Protein AF-A0A955JYK3-F1 (afdb_monomer)

Nearest PDB structures (foldseek):
  8ru3-assembly1_A  TM=6.874E-01  e=6.715E+00  Homo sapiens

Radius of gyration: 12.23 Å; Cα contacts (8 Å, |Δi|>4): 59; chains: 1; bounding box: 30×23×30 Å

Structure (mmCIF, N/CA/C/O backbone):
data_AF-A0A955JYK3-F1
#
_entry.id   AF-A0A955JYK3-F1
#
loop_
_atom_site.group_PDB
_atom_site.id
_atom_site.type_symbol
_atom_site.label_atom_id
_atom_site.label_alt_id
_atom_site.label_comp_id
_atom_site.label_asym_id
_atom_site.label_entity_id
_atom_site.label_seq_id
_atom_site.pdbx_PDB_ins_code
_atom_site.Cartn_x
_atom_site.Cartn_y
_atom_site.Cartn_z
_atom_site.occupancy
_atom_site.B_iso_or_equiv
_atom_site.auth_seq_id
_atom_site.auth_comp_id
_atom_site.auth_asym_id
_atom_site.auth_atom_id
_atom_site.pdbx_PDB_model_num
ATOM 1 N N . TRP A 1 1 ? -8.244 -1.636 -0.502 1.00 92.50 1 TRP A N 1
ATOM 2 C CA . TRP A 1 1 ? -9.303 -1.195 0.416 1.00 92.50 1 TRP A CA 1
ATOM 3 C C . TRP A 1 1 ? -9.214 0.305 0.607 1.00 92.50 1 TRP A C 1
ATOM 5 O O . TRP A 1 1 ? -8.095 0.812 0.521 1.00 92.50 1 TRP A O 1
ATOM 15 N N . THR A 1 2 ? -10.344 0.982 0.819 1.00 94.44 2 THR A N 1
ATOM 16 C CA . THR A 1 2 ? -10.419 2.321 1.427 1.00 94.44 2 THR A CA 1
ATOM 17 C C . THR A 1 2 ? -10.183 2.230 2.939 1.00 94.44 2 THR A C 1
ATOM 19 O O . THR A 1 2 ? -10.025 1.132 3.485 1.00 94.44 2 THR A O 1
ATOM 22 N N . GLU A 1 3 ? -10.133 3.373 3.624 1.00 96.19 3 GLU A N 1
ATOM 23 C CA . GLU A 1 3 ? -10.006 3.397 5.082 1.00 96.19 3 GLU A CA 1
ATOM 24 C C . GLU A 1 3 ? -11.237 2.789 5.764 1.00 96.19 3 GLU A C 1
ATOM 26 O O . GLU A 1 3 ? -11.100 1.970 6.671 1.00 96.19 3 GLU A O 1
ATOM 31 N N . GLU A 1 4 ? -12.434 3.097 5.271 1.00 97.38 4 GLU A N 1
ATOM 32 C CA . GLU A 1 4 ? -13.699 2.571 5.787 1.00 97.38 4 GLU A CA 1
ATOM 33 C C . GLU A 1 4 ? -13.767 1.048 5.635 1.00 97.38 4 GLU A C 1
ATOM 35 O O . GLU A 1 4 ? -14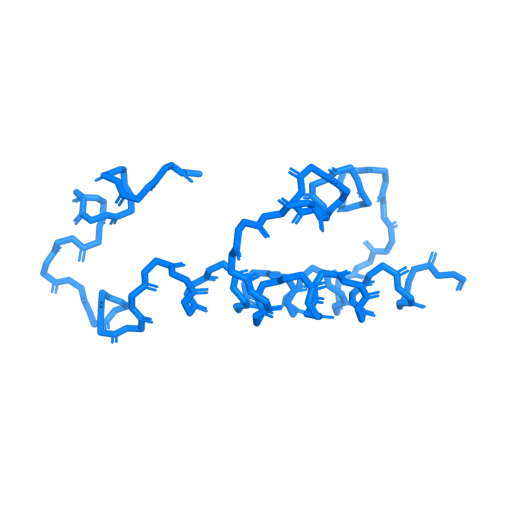.121 0.336 6.577 1.00 97.38 4 GLU A O 1
ATOM 40 N N . GLU A 1 5 ? -13.361 0.528 4.473 1.00 97.44 5 GLU A N 1
ATOM 41 C CA . GLU A 1 5 ? -13.283 -0.913 4.231 1.00 97.44 5 GLU A CA 1
ATOM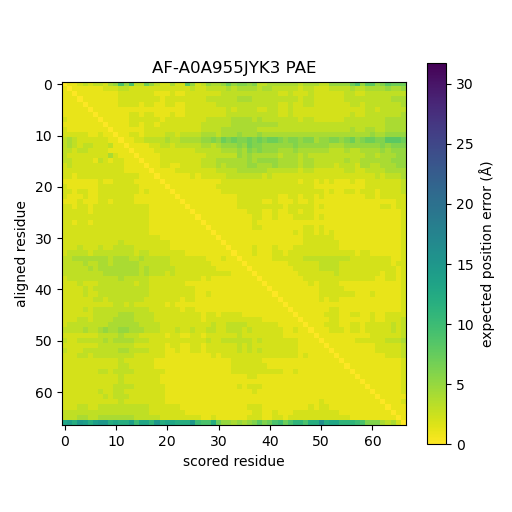 42 C C . GLU A 1 5 ? -12.267 -1.589 5.155 1.00 97.44 5 GLU A C 1
ATOM 44 O O . GLU A 1 5 ? -12.540 -2.669 5.676 1.00 97.44 5 GLU A O 1
ATOM 49 N N . PHE A 1 6 ? -11.104 -0.967 5.382 1.00 97.62 6 PHE A N 1
ATOM 50 C CA . PHE A 1 6 ? -10.117 -1.474 6.333 1.00 97.62 6 PHE A CA 1
ATOM 51 C C . PHE A 1 6 ? -10.691 -1.516 7.752 1.00 97.62 6 PHE A C 1
ATOM 53 O O . PHE A 1 6 ? -10.590 -2.549 8.413 1.00 97.62 6 PHE A O 1
ATOM 60 N N . LEU A 1 7 ? -11.331 -0.439 8.218 1.00 97.25 7 LEU A N 1
ATOM 61 C CA . LEU A 1 7 ? -11.917 -0.366 9.559 1.00 97.25 7 LEU A CA 1
ATOM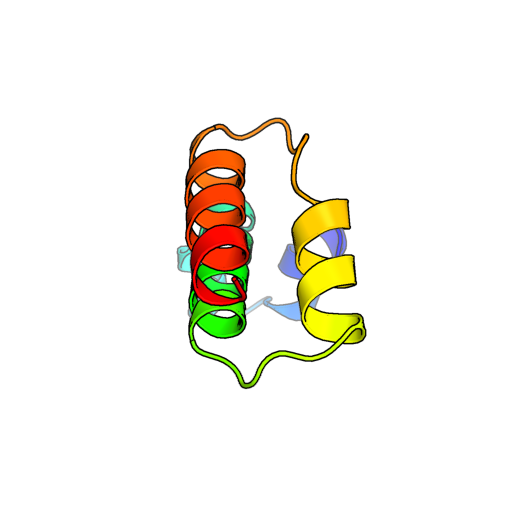 62 C C . LEU A 1 7 ? -13.014 -1.413 9.766 1.00 97.25 7 LEU A C 1
ATOM 64 O O . LEU A 1 7 ? -13.010 -2.089 10.794 1.00 97.25 7 LEU A O 1
ATOM 68 N N . SER A 1 8 ? -13.906 -1.575 8.786 1.00 97.75 8 SER A N 1
ATOM 69 C CA . SER A 1 8 ? -14.977 -2.574 8.826 1.00 97.75 8 SER A CA 1
ATOM 70 C C . SER A 1 8 ? -14.421 -4.001 8.805 1.00 97.75 8 SER A C 1
ATOM 72 O O . SER A 1 8 ? -14.785 -4.825 9.639 1.00 97.75 8 SER A O 1
ATOM 74 N N . ARG A 1 9 ? -13.480 -4.302 7.901 1.00 97.00 9 ARG A N 1
ATOM 75 C CA . ARG A 1 9 ? -12.925 -5.659 7.748 1.00 97.00 9 ARG A CA 1
ATOM 76 C C . ARG A 1 9 ? -11.991 -6.076 8.881 1.00 97.00 9 ARG A C 1
ATOM 78 O O . ARG A 1 9 ? -11.727 -7.264 9.031 1.00 97.00 9 ARG A O 1
ATOM 85 N N . THR A 1 10 ? -11.456 -5.124 9.643 1.00 96.69 10 THR A N 1
ATOM 86 C CA . THR A 1 10 ? -10.498 -5.385 10.731 1.00 96.69 10 THR A CA 1
ATOM 87 C C . THR A 1 10 ? -11.082 -5.139 12.119 1.00 96.69 10 THR A C 1
ATOM 89 O O . THR A 1 10 ? -10.349 -5.113 13.111 1.00 96.69 10 THR A O 1
ATOM 92 N N . GLU A 1 11 ? -12.400 -4.982 12.221 1.00 96.25 11 GLU A N 1
ATOM 93 C CA . GLU A 1 11 ? -13.088 -4.855 13.498 1.00 96.25 11 GLU A CA 1
ATOM 94 C C . GLU A 1 11 ? -12.815 -6.056 14.419 1.00 96.25 11 GLU A C 1
ATOM 96 O O . GLU A 1 11 ? -12.783 -7.205 13.988 1.00 96.25 11 GLU A O 1
ATOM 101 N N . GLY A 1 12 ? -12.518 -5.776 15.692 1.00 95.31 12 GLY A N 1
ATOM 102 C CA . GLY A 1 12 ? -12.125 -6.794 16.674 1.00 95.31 12 GLY A CA 1
ATOM 103 C C . GLY A 1 12 ? -10.730 -7.405 16.471 1.00 95.31 12 GLY A C 1
ATOM 104 O O . GLY A 1 12 ? -10.267 -8.146 17.336 1.00 95.31 12 GLY A O 1
ATOM 105 N N . SER A 1 13 ? -10.022 -7.085 15.381 1.00 96.19 13 SER A N 1
ATOM 106 C CA . SER A 1 13 ? -8.685 -7.617 15.102 1.00 96.19 13 SER A CA 1
ATOM 107 C C . SER A 1 13 ? -7.566 -6.720 15.632 1.00 96.19 13 SER A C 1
ATOM 109 O O . SER A 1 13 ? -7.616 -5.490 15.569 1.00 96.19 13 SER A O 1
ATOM 111 N N . ALA A 1 14 ? -6.479 -7.350 16.082 1.00 95.62 14 ALA A N 1
ATOM 112 C CA . ALA A 1 14 ? -5.261 -6.672 16.517 1.00 95.62 14 ALA A CA 1
ATOM 113 C C . ALA A 1 14 ? -4.625 -5.790 15.426 1.00 95.62 14 ALA A C 1
ATOM 115 O O . ALA A 1 14 ? -3.988 -4.789 15.758 1.00 95.62 14 ALA A O 1
ATOM 116 N N . ILE A 1 15 ? -4.820 -6.125 14.142 1.00 94.62 15 ILE A N 1
ATOM 117 C CA . ILE A 1 15 ? -4.272 -5.364 13.006 1.00 94.62 15 ILE A CA 1
ATOM 118 C C . ILE A 1 15 ? -4.800 -3.924 12.958 1.00 94.62 15 ILE A C 1
ATOM 120 O O . ILE A 1 15 ? -4.106 -3.022 12.491 1.00 94.62 15 ILE A O 1
ATOM 124 N N . ARG A 1 16 ? -5.996 -3.674 13.510 1.00 94.75 16 ARG A N 1
ATOM 125 C CA . ARG A 1 16 ? -6.610 -2.343 13.539 1.00 94.75 16 ARG A CA 1
ATOM 126 C C . ARG A 1 16 ? -5.766 -1.329 14.320 1.00 94.75 16 ARG A C 1
ATOM 128 O O . ARG A 1 16 ? -5.814 -0.144 14.007 1.00 94.75 16 ARG A O 1
ATOM 135 N N . ARG A 1 17 ? -4.928 -1.781 15.267 1.00 96.06 17 ARG A N 1
ATOM 136 C CA . ARG A 1 17 ? -4.005 -0.916 16.031 1.00 96.06 17 ARG A CA 1
ATOM 137 C C . ARG A 1 17 ? -2.954 -0.223 15.164 1.00 96.06 17 ARG A C 1
ATOM 139 O O . ARG A 1 17 ? -2.451 0.821 15.556 1.00 96.06 17 ARG A O 1
ATOM 146 N N . THR A 1 18 ? -2.610 -0.793 14.011 1.00 95.69 18 THR A N 1
ATOM 147 C CA . THR A 1 18 ? -1.640 -0.199 13.077 1.00 95.69 18 THR A CA 1
ATOM 148 C C . THR A 1 18 ? -2.242 0.984 12.305 1.00 95.69 18 THR A C 1
ATOM 150 O O . THR A 1 18 ? -1.503 1.808 11.770 1.00 95.69 18 THR A O 1
ATOM 153 N N . GLY A 1 19 ? -3.576 1.092 12.260 1.00 97.06 19 GLY A N 1
ATOM 154 C CA . GLY A 1 19 ? -4.285 2.095 11.469 1.00 97.06 19 GLY A CA 1
ATOM 155 C C . GLY A 1 19 ? -4.142 1.880 9.958 1.00 97.06 19 GLY A C 1
ATOM 156 O O . GLY A 1 19 ? -3.300 1.110 9.490 1.00 97.06 19 GLY A O 1
ATOM 157 N N . TYR A 1 20 ? -4.969 2.575 9.17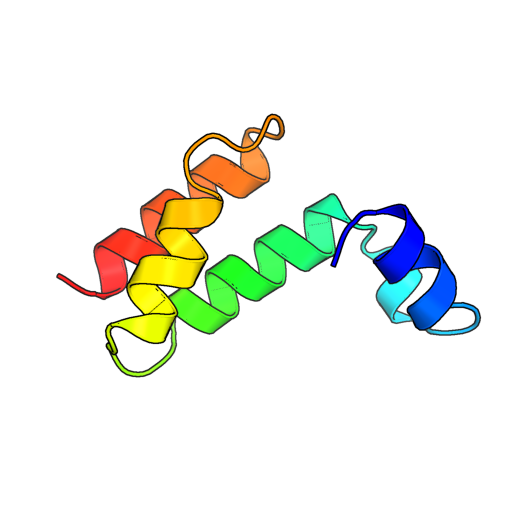6 1.00 97.88 20 TYR A N 1
ATOM 158 C CA . TYR A 1 20 ? -5.013 2.394 7.723 1.00 97.88 20 TYR A CA 1
ATOM 159 C C . TYR A 1 20 ? -3.702 2.811 7.039 1.00 97.88 20 TYR A C 1
ATOM 161 O O . TYR A 1 20 ? -3.159 2.062 6.229 1.00 97.88 20 TYR A O 1
ATOM 169 N N . VAL A 1 21 ? -3.124 3.954 7.424 1.00 98.06 21 VAL A N 1
ATOM 170 C CA . VAL A 1 21 ? -1.826 4.421 6.898 1.00 98.06 21 VAL A CA 1
ATOM 171 C C . VAL A 1 21 ? -0.699 3.428 7.198 1.00 98.06 21 VAL A C 1
ATOM 173 O O . VAL A 1 21 ? 0.074 3.089 6.302 1.00 98.06 21 VAL A O 1
ATOM 176 N N . GLY A 1 22 ? -0.614 2.921 8.432 1.00 97.88 22 GLY A N 1
ATOM 177 C CA . GLY A 1 22 ? 0.399 1.934 8.807 1.00 97.88 22 GLY A CA 1
ATOM 178 C C . GLY A 1 22 ? 0.214 0.606 8.071 1.00 97.88 22 GLY A C 1
ATOM 179 O O . GLY A 1 22 ? 1.188 -0.003 7.631 1.00 97.88 22 GLY A O 1
ATOM 180 N N . TRP A 1 23 ? -1.035 0.186 7.865 1.00 97.81 23 TRP A N 1
ATOM 181 C CA . TRP A 1 23 ? -1.365 -0.991 7.066 1.00 97.81 23 TRP A CA 1
ATOM 182 C C . TRP A 1 23 ? -0.919 -0.846 5.604 1.00 97.81 23 TRP A C 1
ATOM 184 O O . TRP A 1 23 ? -0.257 -1.742 5.083 1.00 97.81 23 TRP A O 1
ATOM 194 N N . LEU A 1 24 ? -1.187 0.297 4.963 1.00 98.25 24 LEU A N 1
ATOM 195 C CA . LEU A 1 24 ? -0.719 0.577 3.599 1.00 98.25 24 LEU A CA 1
ATOM 196 C C . LEU A 1 24 ? 0.805 0.587 3.495 1.00 98.25 24 LEU A C 1
ATOM 198 O O . LEU A 1 24 ? 1.359 0.018 2.557 1.00 98.25 24 LEU A O 1
ATOM 202 N N . ARG A 1 25 ? 1.483 1.197 4.471 1.00 98.31 25 ARG A N 1
ATOM 203 C CA . ARG A 1 25 ? 2.946 1.186 4.554 1.00 98.31 25 ARG A CA 1
ATOM 204 C C . ARG A 1 25 ? 3.489 -0.240 4.657 1.00 98.31 25 ARG A C 1
ATOM 206 O O . ARG A 1 25 ? 4.441 -0.575 3.962 1.00 98.31 25 ARG A O 1
ATOM 213 N N . ASN A 1 26 ? 2.868 -1.096 5.467 1.00 98.25 26 ASN A N 1
ATOM 214 C CA . ASN A 1 26 ? 3.265 -2.501 5.579 1.00 98.25 26 ASN A CA 1
ATOM 215 C C . ASN A 1 26 ? 3.026 -3.280 4.278 1.00 98.25 26 ASN A C 1
ATOM 217 O O . ASN A 1 26 ? 3.855 -4.109 3.915 1.00 98.25 26 ASN A O 1
ATOM 221 N N . ILE A 1 27 ? 1.938 -2.994 3.555 1.00 98.06 27 ILE A N 1
ATOM 222 C CA . ILE A 1 27 ? 1.694 -3.578 2.229 1.00 98.06 27 ILE A CA 1
ATOM 223 C C . I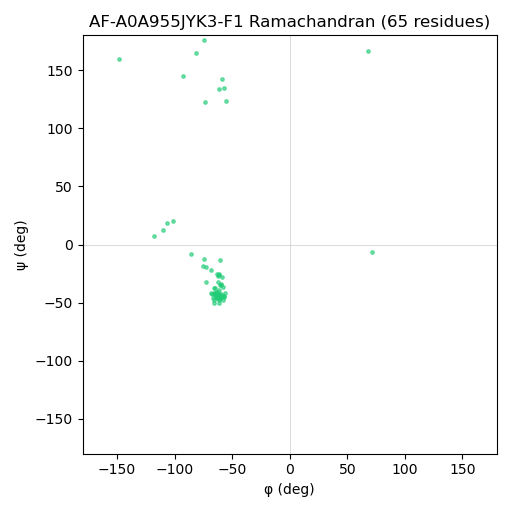LE A 1 27 ? 2.769 -3.142 1.237 1.00 98.06 27 ILE A C 1
ATOM 225 O O . ILE A 1 27 ? 3.303 -3.994 0.538 1.00 98.06 27 ILE A O 1
ATOM 229 N N . ALA A 1 28 ? 3.117 -1.853 1.188 1.00 98.56 28 ALA A N 1
ATOM 230 C CA . ALA A 1 28 ? 4.175 -1.370 0.301 1.00 98.56 28 ALA A CA 1
ATOM 231 C C . ALA A 1 28 ? 5.503 -2.098 0.571 1.00 98.56 28 ALA A C 1
ATOM 233 O O . ALA A 1 28 ? 6.132 -2.586 -0.363 1.00 98.56 28 ALA A O 1
ATOM 234 N N . VAL A 1 29 ? 5.873 -2.272 1.847 1.00 98.69 29 VAL A N 1
ATOM 235 C CA . VAL A 1 29 ? 7.062 -3.052 2.237 1.00 98.69 29 VAL A CA 1
ATOM 236 C C . VAL A 1 29 ? 6.961 -4.511 1.785 1.00 98.69 29 VAL A C 1
ATOM 238 O O . VAL A 1 29 ? 7.913 -5.045 1.223 1.00 98.69 29 VAL A O 1
ATOM 241 N N . ALA A 1 30 ? 5.817 -5.164 2.007 1.00 98.62 30 ALA A N 1
ATOM 242 C CA . ALA A 1 30 ? 5.613 -6.551 1.593 1.00 98.62 30 ALA A CA 1
ATOM 243 C C . ALA A 1 30 ? 5.717 -6.722 0.068 1.00 98.62 30 ALA A C 1
ATOM 245 O O . ALA A 1 30 ? 6.302 -7.698 -0.392 1.00 98.62 30 ALA A O 1
ATOM 246 N N . LEU A 1 31 ? 5.192 -5.764 -0.700 1.00 98.62 31 LEU A N 1
ATOM 247 C CA . LEU A 1 31 ? 5.275 -5.750 -2.159 1.00 98.62 31 LEU A CA 1
ATOM 248 C C . LEU A 1 31 ? 6.706 -5.517 -2.653 1.00 98.62 31 LEU A C 1
ATOM 250 O O . LEU A 1 31 ? 7.133 -6.240 -3.542 1.00 98.62 31 LEU A O 1
ATOM 254 N N . GLY A 1 32 ? 7.469 -4.610 -2.033 1.00 98.56 32 GLY A N 1
ATOM 255 C CA . GLY A 1 32 ? 8.887 -4.408 -2.364 1.00 98.56 32 GLY A CA 1
ATOM 256 C C . GLY A 1 32 ? 9.761 -5.644 -2.115 1.00 98.56 32 GLY A C 1
ATOM 257 O O . GLY A 1 32 ? 10.753 -5.846 -2.802 1.00 98.56 32 GLY A O 1
ATOM 258 N N . ASN A 1 33 ? 9.370 -6.508 -1.173 1.00 98.69 33 ASN A N 1
ATOM 259 C CA . ASN A 1 33 ? 10.038 -7.789 -0.915 1.00 98.69 33 ASN A CA 1
ATOM 260 C C . ASN A 1 33 ? 9.540 -8.941 -1.811 1.00 98.69 33 ASN A C 1
ATOM 262 O O . ASN A 1 33 ? 10.074 -10.049 -1.736 1.00 98.69 33 ASN A O 1
ATOM 266 N N . ALA A 1 34 ? 8.481 -8.732 -2.595 1.00 98.44 34 ALA A N 1
ATOM 267 C CA . ALA A 1 34 ? 7.890 -9.769 -3.431 1.00 98.44 34 ALA A CA 1
ATOM 268 C C . ALA A 1 34 ? 8.658 -9.946 -4.750 1.00 98.44 34 ALA A C 1
ATOM 270 O O . ALA A 1 34 ? 9.431 -9.090 -5.176 1.00 98.44 34 ALA A O 1
ATOM 271 N N . THR A 1 35 ? 8.412 -11.058 -5.446 1.00 98.31 35 THR A N 1
ATOM 272 C CA . THR A 1 35 ? 8.917 -11.244 -6.811 1.00 98.31 35 THR A CA 1
ATOM 273 C C . THR A 1 35 ? 8.339 -10.179 -7.743 1.00 98.31 35 THR A C 1
ATOM 275 O O . THR A 1 35 ? 7.128 -9.942 -7.759 1.00 98.31 35 THR A O 1
ATOM 278 N N . THR A 1 36 ? 9.204 -9.577 -8.560 1.00 98.44 36 THR A N 1
ATOM 279 C CA . THR A 1 36 ? 8.817 -8.584 -9.564 1.00 98.44 36 THR A CA 1
ATOM 280 C C . THR A 1 36 ?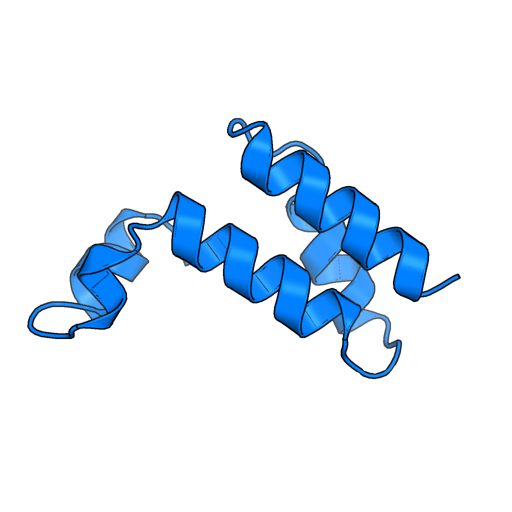 7.749 -9.146 -10.500 1.00 98.44 36 THR A C 1
ATOM 282 O O . THR A 1 36 ? 7.938 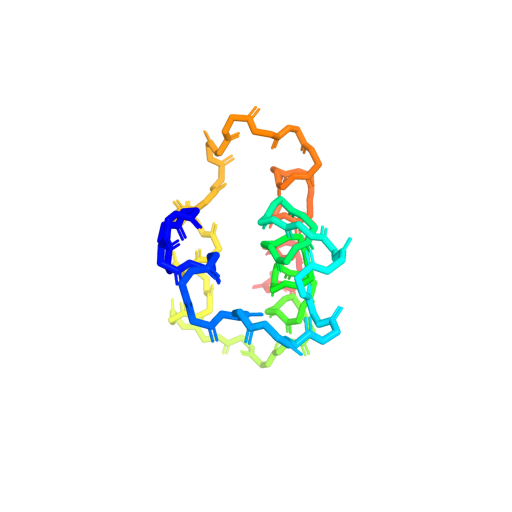-10.169 -11.158 1.00 98.44 36 THR A O 1
ATOM 285 N N . SER A 1 37 ? 6.622 -8.444 -10.581 1.00 98.38 37 SER A N 1
ATOM 286 C CA . SER A 1 37 ? 5.554 -8.701 -11.543 1.00 98.38 37 SER A CA 1
ATOM 287 C C . SER A 1 37 ? 4.864 -7.393 -11.922 1.00 98.38 37 SER A C 1
ATOM 289 O O . SER A 1 37 ? 4.939 -6.399 -11.193 1.00 98.38 37 SER A O 1
ATOM 291 N N . LEU A 1 38 ? 4.174 -7.391 -13.064 1.00 98.00 38 LEU A N 1
ATOM 292 C CA . LEU A 1 38 ? 3.423 -6.218 -13.517 1.00 98.00 38 LEU A CA 1
ATOM 293 C C . LEU A 1 38 ? 2.339 -5.809 -12.513 1.00 98.00 38 LEU A C 1
ATOM 295 O O . LEU A 1 38 ? 2.126 -4.613 -12.316 1.00 98.00 38 LEU A O 1
ATOM 299 N N . ASP A 1 39 ? 1.713 -6.775 -11.838 1.00 98.25 39 ASP A N 1
ATOM 300 C CA . ASP A 1 39 ? 0.676 -6.515 -10.837 1.00 98.25 39 ASP A CA 1
ATOM 301 C C . ASP A 1 39 ? 1.250 -5.826 -9.595 1.00 98.25 39 ASP A C 1
ATOM 303 O O . ASP A 1 39 ? 0.677 -4.849 -9.112 1.00 98.25 39 ASP A O 1
ATOM 307 N N . VAL A 1 40 ? 2.419 -6.273 -9.120 1.00 98.44 40 VAL A N 1
ATOM 308 C CA . VAL A 1 40 ? 3.126 -5.649 -7.989 1.00 98.44 40 VAL A CA 1
ATOM 309 C C . VAL A 1 40 ? 3.492 -4.201 -8.317 1.00 98.44 40 VAL A C 1
ATOM 311 O O . VAL A 1 40 ? 3.157 -3.289 -7.559 1.00 98.44 40 VAL A O 1
ATOM 314 N N . ILE A 1 41 ? 4.111 -3.967 -9.479 1.00 98.44 41 ILE A N 1
ATOM 315 C CA . ILE A 1 41 ? 4.511 -2.619 -9.909 1.00 98.44 41 ILE A CA 1
ATOM 316 C C . ILE A 1 41 ? 3.280 -1.721 -10.085 1.00 98.44 41 ILE A C 1
ATOM 318 O O . ILE A 1 41 ? 3.292 -0.566 -9.658 1.00 98.44 41 ILE A O 1
ATOM 322 N N . SER A 1 42 ? 2.202 -2.237 -10.678 1.00 98.31 42 SER A N 1
ATOM 323 C CA . SER A 1 42 ? 0.963 -1.478 -10.885 1.00 98.31 42 SER A CA 1
ATOM 324 C C . SER A 1 42 ? 0.293 -1.111 -9.562 1.00 98.31 42 SER A C 1
ATOM 326 O O . SER A 1 42 ? -0.131 0.033 -9.387 1.00 98.31 42 SER A O 1
ATOM 328 N N . ALA A 1 43 ? 0.247 -2.041 -8.603 1.00 97.81 43 ALA A N 1
ATOM 329 C CA . ALA A 1 43 ? -0.306 -1.793 -7.275 1.00 97.81 43 ALA A CA 1
ATOM 330 C C . ALA A 1 43 ? 0.483 -0.720 -6.509 1.00 97.81 43 ALA A C 1
ATOM 332 O O . ALA A 1 43 ? -0.120 0.143 -5.867 1.00 97.81 43 ALA A O 1
ATOM 333 N N . LEU A 1 44 ? 1.817 -0.740 -6.607 1.00 98.31 44 LEU A N 1
ATOM 334 C CA . LEU A 1 44 ? 2.685 0.278 -6.015 1.00 98.31 44 LEU A CA 1
ATOM 335 C C . LEU A 1 44 ? 2.486 1.646 -6.684 1.00 98.31 44 LEU A C 1
ATOM 337 O O . LEU A 1 44 ? 2.208 2.626 -5.993 1.00 98.31 44 LEU A O 1
ATOM 341 N N . LYS A 1 45 ? 2.528 1.718 -8.023 1.00 98.12 45 LYS A N 1
ATOM 342 C CA . LYS A 1 45 ? 2.317 2.970 -8.778 1.00 98.12 45 LYS A CA 1
ATOM 343 C C . LYS A 1 45 ? 0.962 3.614 -8.495 1.00 98.12 45 LYS A C 1
ATOM 345 O O . LYS A 1 45 ? 0.879 4.830 -8.362 1.00 98.12 45 LYS A O 1
ATOM 350 N N . ALA A 1 46 ? -0.090 2.816 -8.307 1.00 97.50 46 ALA A N 1
ATOM 351 C CA . ALA A 1 46 ? -1.416 3.320 -7.945 1.00 97.50 46 ALA A CA 1
ATOM 352 C C . ALA A 1 46 ? -1.449 4.089 -6.605 1.00 97.50 46 ALA A C 1
ATOM 354 O O . ALA A 1 46 ? -2.442 4.749 -6.296 1.00 97.50 46 ALA A O 1
ATOM 355 N N . ARG A 1 47 ? -0.391 4.001 -5.787 1.00 96.75 47 ARG A N 1
ATOM 356 C CA . ARG A 1 47 ? -0.266 4.678 -4.489 1.00 96.75 47 ARG A CA 1
ATOM 357 C C . ARG A 1 47 ? 0.898 5.671 -4.416 1.00 96.75 47 ARG A C 1
ATOM 359 O O . ARG A 1 47 ? 1.123 6.235 -3.348 1.00 96.75 47 ARG A O 1
ATOM 366 N N . GLU A 1 48 ? 1.581 5.945 -5.524 1.00 96.50 48 GLU A N 1
ATOM 367 C CA . GLU A 1 48 ? 2.734 6.857 -5.581 1.00 96.50 48 GLU A CA 1
ATOM 368 C C . GLU A 1 48 ? 2.386 8.287 -5.125 1.00 96.50 48 GLU A C 1
ATOM 370 O O . GLU A 1 48 ? 3.177 8.944 -4.452 1.00 96.50 48 GLU A O 1
ATOM 375 N N . THR A 1 49 ? 1.161 8.749 -5.396 1.00 97.25 49 THR A N 1
ATOM 376 C CA . THR A 1 49 ? 0.679 10.096 -5.041 1.00 97.25 49 THR A CA 1
ATOM 377 C C . THR A 1 49 ? -0.215 10.123 -3.796 1.00 97.25 49 THR A C 1
ATOM 379 O O . THR A 1 49 ? -0.999 11.055 -3.609 1.00 97.25 49 THR A O 1
ATOM 382 N N . HIS A 1 50 ? -0.150 9.102 -2.935 1.00 97.81 50 HIS A N 1
ATOM 383 C CA . HIS A 1 50 ? -0.980 9.034 -1.728 1.00 97.81 50 HIS A CA 1
ATOM 384 C C . HIS A 1 50 ? -0.736 10.251 -0.801 1.00 97.81 50 HIS A C 1
ATOM 386 O O . HIS A 1 50 ? 0.411 10.677 -0.663 1.00 97.81 50 HIS A O 1
ATOM 392 N N . PRO A 1 51 ? -1.752 10.822 -0.118 1.00 97.38 51 PRO A N 1
ATOM 393 C CA . PRO A 1 51 ? -1.584 12.044 0.685 1.00 97.38 51 PRO A CA 1
ATOM 394 C C . PRO A 1 51 ? -0.607 11.894 1.863 1.00 97.38 51 PRO A C 1
ATOM 396 O O . PRO A 1 51 ? 0.106 12.836 2.202 1.00 97.38 51 PRO A O 1
ATOM 399 N N . SER A 1 52 ? -0.519 10.703 2.460 1.00 98.00 52 SER A N 1
ATOM 400 C CA . SER A 1 52 ? 0.452 10.413 3.525 1.00 98.00 52 SER A CA 1
ATOM 401 C C . SER A 1 52 ? 1.875 10.274 2.975 1.00 98.00 52 SER A C 1
ATOM 403 O O . SER A 1 52 ? 2.138 9.394 2.157 1.00 98.00 52 SER A O 1
ATOM 405 N N . GLU A 1 53 ? 2.794 11.096 3.483 1.00 98.12 53 GLU A N 1
ATOM 406 C CA . GLU A 1 53 ? 4.223 11.059 3.144 1.00 98.12 53 GLU A CA 1
ATOM 407 C C . GLU A 1 53 ? 4.867 9.702 3.439 1.00 98.12 53 GLU A C 1
ATOM 409 O O . GLU A 1 53 ? 5.531 9.148 2.568 1.00 98.12 53 GLU A O 1
ATOM 414 N N . ILE A 1 54 ? 4.565 9.111 4.599 1.00 97.94 54 ILE A N 1
ATOM 415 C CA . ILE A 1 54 ? 5.067 7.785 4.991 1.00 97.94 54 ILE A CA 1
ATOM 416 C C . ILE A 1 54 ? 4.705 6.730 3.939 1.00 97.94 54 ILE A C 1
ATOM 418 O O . ILE A 1 54 ? 5.529 5.883 3.604 1.00 97.94 54 ILE A O 1
ATOM 422 N N . VAL A 1 55 ? 3.483 6.765 3.397 1.00 98.44 55 VAL A N 1
ATOM 423 C CA . VAL A 1 55 ? 3.073 5.811 2.354 1.00 98.44 55 VAL A CA 1
ATOM 424 C C . VAL A 1 55 ? 3.869 6.045 1.073 1.00 98.44 55 VAL A C 1
ATOM 426 O O . VAL A 1 55 ? 4.377 5.078 0.512 1.00 98.44 55 VAL A O 1
ATOM 429 N N . ARG A 1 56 ? 4.022 7.302 0.632 1.00 98.56 56 ARG A N 1
ATOM 430 C CA . ARG A 1 56 ? 4.781 7.627 -0.589 1.00 98.56 56 ARG A CA 1
ATOM 431 C C . ARG A 1 56 ? 6.240 7.192 -0.491 1.00 98.56 56 ARG A C 1
ATOM 433 O O . ARG A 1 56 ? 6.750 6.595 -1.433 1.00 98.56 56 ARG A O 1
ATOM 440 N N . GLU A 1 57 ? 6.886 7.441 0.646 1.00 98.56 57 GLU A N 1
ATOM 441 C CA . GLU A 1 57 ? 8.277 7.046 0.887 1.00 98.56 57 GLU A CA 1
ATOM 442 C C . GLU A 1 57 ? 8.463 5.530 0.731 1.00 98.56 57 GLU A C 1
ATOM 444 O O . GLU A 1 57 ? 9.330 5.078 -0.015 1.00 98.56 57 GLU A O 1
ATOM 449 N N . HIS A 1 58 ? 7.590 4.732 1.354 1.00 98.75 58 HIS A N 1
ATOM 450 C CA . HIS A 1 58 ? 7.690 3.272 1.289 1.00 98.75 58 HIS A CA 1
ATOM 451 C C . HIS A 1 58 ? 7.290 2.711 -0.080 1.00 98.75 58 HIS A C 1
ATOM 453 O O . HIS A 1 58 ? 7.851 1.706 -0.509 1.00 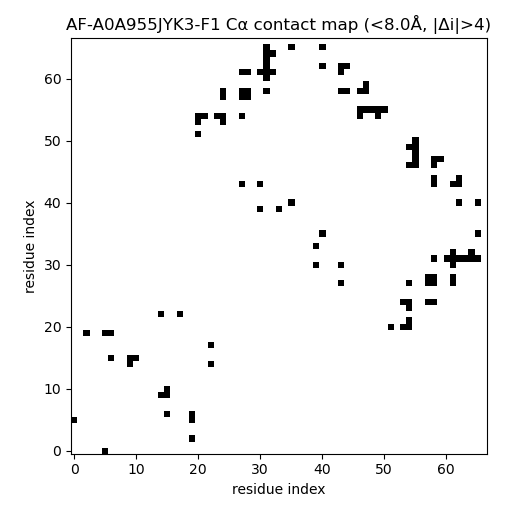98.75 58 HIS A O 1
ATOM 459 N N . VAL A 1 59 ? 6.351 3.350 -0.786 1.00 98.69 59 VAL A N 1
ATOM 460 C CA . VAL A 1 59 ? 6.014 2.998 -2.175 1.00 98.69 59 VAL A CA 1
ATOM 461 C C . VAL A 1 59 ? 7.203 3.254 -3.101 1.00 98.69 59 VAL A C 1
ATOM 463 O O . VAL A 1 59 ? 7.536 2.385 -3.901 1.00 98.69 59 VAL A O 1
ATOM 466 N N . SER A 1 60 ? 7.867 4.405 -2.968 1.00 98.56 60 SER A N 1
ATOM 467 C CA . SER A 1 60 ? 9.061 4.741 -3.751 1.00 98.56 60 SER A CA 1
ATOM 468 C C . SER A 1 60 ? 10.200 3.751 -3.488 1.00 98.56 60 SER A C 1
ATOM 470 O O . SER A 1 60 ? 10.771 3.194 -4.427 1.00 98.56 60 SER A O 1
ATOM 472 N N . TRP A 1 61 ? 10.461 3.436 -2.213 1.00 98.69 61 TRP A N 1
ATOM 473 C CA . TRP A 1 61 ? 11.427 2.403 -1.833 1.00 98.69 61 TRP A CA 1
ATOM 474 C C . TRP A 1 61 ? 11.093 1.037 -2.452 1.00 98.69 61 TRP A C 1
ATOM 476 O O . TRP A 1 61 ? 11.980 0.381 -2.999 1.00 98.69 61 TRP A O 1
ATOM 486 N N . ALA A 1 62 ? 9.823 0.623 -2.402 1.00 98.75 62 ALA A N 1
ATOM 487 C CA . ALA A 1 62 ? 9.381 -0.658 -2.943 1.00 98.75 62 ALA A CA 1
ATOM 488 C C . ALA A 1 62 ? 9.525 -0.717 -4.471 1.00 98.75 62 ALA A C 1
ATOM 490 O O . ALA A 1 62 ? 10.011 -1.711 -4.998 1.00 98.75 62 ALA A O 1
ATOM 491 N N . LEU A 1 63 ? 9.184 0.360 -5.189 1.00 98.56 63 LEU A N 1
ATOM 492 C CA . LEU A 1 63 ? 9.394 0.453 -6.639 1.00 98.56 63 LEU A CA 1
ATOM 493 C C . LEU A 1 63 ? 10.876 0.329 -7.019 1.00 98.56 63 LEU A C 1
ATOM 495 O O . LEU A 1 63 ? 11.187 -0.278 -8.042 1.00 98.56 63 LEU A O 1
ATOM 499 N N . ALA A 1 64 ? 11.785 0.852 -6.193 1.00 98.38 64 ALA A N 1
ATOM 500 C CA . ALA A 1 64 ? 13.224 0.720 -6.410 1.00 98.38 64 ALA A CA 1
ATOM 501 C C . ALA A 1 64 ? 13.744 -0.723 -6.244 1.00 98.38 64 ALA A C 1
ATOM 503 O O . ALA A 1 64 ? 14.781 -1.043 -6.815 1.00 98.38 64 ALA A O 1
ATOM 504 N N . GLN A 1 65 ? 13.037 -1.606 -5.523 1.00 98.50 65 GLN A N 1
ATOM 505 C CA . GLN A 1 65 ? 13.416 -3.027 -5.401 1.00 98.50 65 GLN A CA 1
ATOM 506 C C . GLN A 1 65 ? 13.119 -3.846 -6.667 1.00 98.50 65 GLN A C 1
ATOM 508 O O . GLN A 1 65 ? 13.574 -4.980 -6.795 1.00 98.50 65 GLN A O 1
ATOM 513 N N . HIS A 1 66 ? 12.345 -3.287 -7.597 1.00 97.56 66 H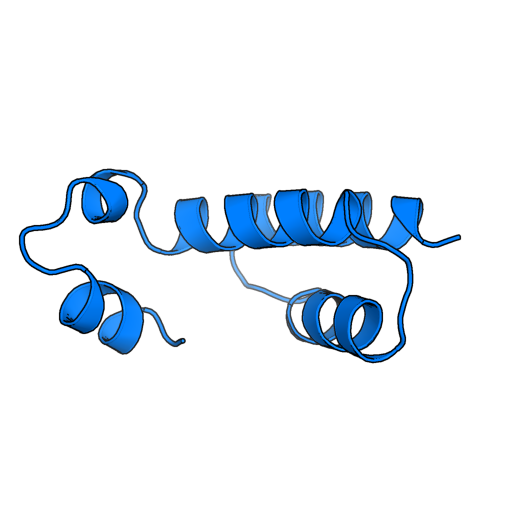IS A N 1
ATOM 514 C CA . HIS A 1 66 ? 11.907 -3.956 -8.823 1.00 97.56 66 HIS A CA 1
ATOM 515 C C . HIS A 1 66 ? 12.628 -3.441 -10.081 1.00 97.56 66 HIS A C 1
ATOM 517 O O . HIS A 1 66 ? 12.113 -3.626 -11.187 1.00 97.56 66 HIS A O 1
ATOM 523 N N . GLN A 1 67 ? 13.775 -2.773 -9.906 1.00 84.25 67 GLN A N 1
ATOM 524 C CA . GLN A 1 67 ? 14.649 -2.283 -10.981 1.00 84.25 67 GLN A CA 1
ATOM 525 C C . GLN A 1 67 ? 15.701 -3.313 -11.390 1.00 84.25 67 GLN A C 1
ATOM 527 O O . GLN A 1 67 ? 16.167 -4.073 -10.511 1.00 84.25 67 GLN A O 1
#

pLDDT: mean 97.39, std 2.04, range [84.25, 98.75]

Sequence (67 aa):
WTEEEFLSRTEGSAIRRTGYVGWLRNIAVALGNATTSLDVISALKARETHPSEIVREHVSWALAQHQ

Foldseek 3Di:
DPQVCVCVVQPPHPVCVCGPLSVLLVVLQVLLVDPDDPVSLVVLVVCCPPPDPSNNVSSVNSNVSND

Secondary structure (DSSP, 8-state):
--HHHHHHHTTTSGGGGGHHHHHHHHHHHHHHTSPP-HHHHHHHHTTTT-S-HHHHHHHHHHHHTT-

Mean predicted aligned error: 2.11 Å

Solvent-accessible surface area (backbone atoms only — not comparable to full-atom values): 3828 Å² total; per-residue (Å²): 128,57,64,68,53,46,56,64,76,31,61,97,41,78,70,50,79,53,40,62,68,49,48,51,30,51,47,27,49,54,52,30,74,44,81,82,44,71,66,54,54,49,59,38,59,78,38,52,82,46,90,52,64,70,38,22,55,33,22,52,55,19,57,62,59,64,110